Protein AF-A0A9D6QFX7-F1 (afdb_monomer_lite)

pLDDT: mean 88.3, std 14.93, range [29.75, 98.0]

Structure (mmCIF, N/CA/C/O backbone):
data_AF-A0A9D6QFX7-F1
#
_entry.id   AF-A0A9D6QFX7-F1
#
loop_
_atom_site.group_PDB
_atom_site.id
_atom_site.type_symbol
_atom_site.label_atom_id
_atom_site.label_alt_id
_atom_site.label_comp_id
_atom_site.label_asym_id
_atom_site.label_entity_id
_atom_site.label_seq_id
_atom_site.pdbx_PDB_ins_code
_atom_site.Cartn_x
_atom_site.Cartn_y
_atom_site.Cartn_z
_atom_site.occupancy
_atom_site.B_iso_or_equiv
_atom_site.auth_seq_id
_atom_site.auth_comp_id
_atom_site.auth_asym_id
_atom_site.auth_atom_id
_atom_site.pdbx_PDB_model_num
ATOM 1 N N . MET A 1 1 ? -17.853 -8.185 30.576 1.00 39.91 1 MET A N 1
ATOM 2 C CA . MET A 1 1 ? -18.053 -7.223 29.466 1.00 39.91 1 MET A CA 1
ATOM 3 C C . MET A 1 1 ? -16.730 -6.719 28.879 1.00 39.91 1 MET A C 1
ATOM 5 O O . MET A 1 1 ? -16.684 -6.500 27.681 1.00 39.91 1 MET A O 1
ATOM 9 N N . GLN A 1 2 ? -15.650 -6.631 29.673 1.00 35.50 2 GLN A N 1
ATOM 10 C CA . GLN A 1 2 ? -14.281 -6.335 29.203 1.00 35.50 2 GLN A CA 1
ATOM 11 C C . GLN A 1 2 ? -13.722 -7.384 28.214 1.00 35.50 2 GLN A C 1
ATOM 13 O O . GLN A 1 2 ? -13.015 -7.041 27.279 1.00 35.50 2 GLN A O 1
ATOM 18 N N . THR A 1 3 ? -14.108 -8.652 28.372 1.00 44.75 3 THR A N 1
ATOM 19 C CA . THR A 1 3 ? -13.591 -9.806 27.611 1.00 44.75 3 THR A CA 1
ATOM 20 C C . THR A 1 3 ? -14.226 -10.019 26.230 1.00 44.75 3 THR A C 1
ATOM 22 O O . THR A 1 3 ? -13.789 -10.888 25.489 1.00 44.75 3 THR A O 1
ATOM 25 N N . MET A 1 4 ? -15.249 -9.238 25.854 1.00 29.75 4 MET A N 1
ATOM 26 C CA . MET A 1 4 ? -15.839 -9.278 24.501 1.00 29.75 4 MET A CA 1
ATOM 27 C C . MET A 1 4 ? -15.277 -8.195 23.566 1.00 29.75 4 MET A C 1
ATOM 29 O O . MET A 1 4 ? -15.451 -8.291 22.355 1.00 29.75 4 MET A O 1
ATOM 33 N N . LEU A 1 5 ? -14.582 -7.186 24.107 1.00 37.44 5 LEU A N 1
ATOM 34 C CA . LEU A 1 5 ? -13.949 -6.115 23.325 1.00 37.44 5 LEU A CA 1
ATOM 35 C C . LEU A 1 5 ? -12.606 -6.545 22.711 1.00 37.44 5 LEU A C 1
ATOM 37 O O . LEU A 1 5 ? -12.197 -5.986 21.700 1.00 37.44 5 LEU A O 1
ATOM 41 N N . GLU A 1 6 ? -11.962 -7.580 23.257 1.00 36.44 6 GLU A N 1
ATOM 42 C CA . GLU A 1 6 ? -10.718 -8.149 22.712 1.00 36.44 6 GLU A CA 1
ATOM 43 C C . GLU A 1 6 ? -10.951 -8.957 21.421 1.00 36.44 6 GLU A C 1
ATOM 45 O O . GLU A 1 6 ? -10.051 -9.074 20.593 1.00 36.44 6 GLU A O 1
ATOM 50 N N . ALA A 1 7 ? -12.173 -9.457 21.196 1.00 35.56 7 ALA A N 1
ATOM 51 C CA . ALA A 1 7 ? -12.536 -10.214 19.994 1.00 35.56 7 ALA A CA 1
ATOM 52 C C . ALA A 1 7 ? -12.853 -9.323 18.776 1.00 35.56 7 ALA A C 1
ATOM 54 O O . ALA A 1 7 ? -12.902 -9.812 17.649 1.00 35.56 7 ALA A O 1
ATOM 55 N N . VAL A 1 8 ? -13.051 -8.015 18.982 1.00 39.00 8 VAL A N 1
ATOM 56 C CA . VAL A 1 8 ? -13.433 -7.059 17.931 1.00 39.00 8 VAL A CA 1
ATOM 57 C C . VAL A 1 8 ? -12.348 -6.004 17.769 1.00 39.00 8 VAL A C 1
ATOM 59 O O . VAL A 1 8 ? -12.619 -4.824 17.936 1.00 39.00 8 VAL A O 1
ATOM 62 N N . GLY A 1 9 ? -11.113 -6.432 17.485 1.00 40.66 9 GLY A N 1
ATOM 63 C CA . GLY A 1 9 ? -10.084 -5.645 16.784 1.00 40.66 9 GLY A CA 1
ATOM 64 C C . GLY A 1 9 ? -9.955 -4.158 17.140 1.00 40.66 9 GLY A C 1
ATOM 65 O O . GLY A 1 9 ? -9.641 -3.350 16.269 1.00 40.66 9 GLY A O 1
ATOM 66 N N . LEU A 1 10 ? -10.211 -3.770 18.389 1.00 44.06 10 LEU A N 1
ATOM 67 C CA . LEU A 1 10 ? -9.929 -2.435 18.881 1.00 44.06 10 LEU A CA 1
ATOM 68 C C . LEU A 1 10 ? -8.428 -2.426 19.099 1.00 44.06 10 LEU A C 1
ATOM 70 O O . LEU A 1 10 ? -7.941 -2.928 20.109 1.00 44.06 10 LEU A O 1
ATOM 74 N N . VAL A 1 11 ? -7.699 -1.918 18.105 1.00 54.34 11 VAL A N 1
ATOM 75 C CA . VAL A 1 11 ? -6.292 -1.558 18.255 1.00 54.34 11 VAL A CA 1
ATOM 76 C C . VAL A 1 11 ? -6.231 -0.631 19.462 1.00 54.34 11 VAL A C 1
ATOM 78 O O . VAL A 1 11 ? -6.579 0.546 19.381 1.00 54.34 11 VAL A O 1
ATOM 81 N N . MET A 1 12 ? -5.862 -1.178 20.620 1.00 54.47 12 MET A N 1
ATOM 82 C CA . MET A 1 12 ? -5.429 -0.352 21.728 1.00 54.47 12 MET A CA 1
ATOM 83 C C . MET A 1 12 ? -4.218 0.393 21.196 1.00 54.47 12 MET A C 1
ATOM 85 O O . MET A 1 12 ? -3.220 -0.235 20.848 1.00 54.47 12 MET A O 1
ATOM 89 N N . HIS A 1 13 ? -4.351 1.707 21.030 1.00 79.06 13 HIS A N 1
ATOM 90 C CA . HIS A 1 13 ? -3.282 2.533 20.497 1.00 79.06 13 HIS A CA 1
ATOM 91 C C . HIS A 1 13 ? -2.042 2.370 21.377 1.00 79.06 13 HIS A C 1
ATOM 93 O O . HIS A 1 13 ? -2.001 2.875 22.502 1.00 79.06 13 HIS A O 1
ATOM 99 N N . ASP A 1 14 ? -1.045 1.641 20.877 1.00 93.75 14 ASP A N 1
ATOM 100 C CA . ASP A 1 14 ? 0.213 1.452 21.579 1.00 93.75 14 ASP A CA 1
ATOM 101 C C . ASP A 1 14 ? 0.981 2.769 21.502 1.00 93.75 14 ASP A C 1
ATOM 103 O O . ASP A 1 14 ? 1.537 3.148 20.468 1.00 93.75 14 ASP A O 1
ATOM 107 N N . LYS A 1 15 ? 0.933 3.520 22.607 1.00 94.38 15 LYS A N 1
ATOM 108 C CA . LYS A 1 15 ? 1.521 4.856 22.678 1.00 94.38 15 LYS A CA 1
ATOM 109 C C . LYS A 1 15 ? 3.013 4.821 22.356 1.00 94.38 15 LYS A C 1
ATOM 111 O O . LYS A 1 15 ? 3.485 5.699 21.647 1.00 94.38 15 LYS A O 1
ATOM 116 N N . ARG A 1 16 ? 3.739 3.802 22.827 1.00 96.19 16 ARG A N 1
ATOM 117 C CA . ARG A 1 16 ? 5.176 3.686 22.571 1.00 96.19 16 ARG A CA 1
ATOM 118 C C . ARG A 1 16 ? 5.435 3.442 21.087 1.00 96.19 16 ARG A C 1
ATOM 120 O O . ARG A 1 16 ? 6.276 4.124 20.516 1.00 96.19 16 ARG A O 1
ATOM 127 N N . ALA A 1 17 ? 4.717 2.513 20.462 1.00 96.50 17 ALA A N 1
ATOM 128 C CA . ALA A 1 17 ? 4.876 2.226 19.038 1.00 96.50 17 ALA A CA 1
ATOM 129 C C . ALA A 1 17 ? 4.540 3.448 18.166 1.00 96.50 17 ALA A C 1
ATOM 131 O O . ALA A 1 17 ? 5.274 3.764 17.230 1.00 96.50 17 ALA A O 1
ATOM 132 N N . ARG A 1 18 ? 3.489 4.192 18.531 1.00 94.56 18 ARG A N 1
ATOM 133 C CA . ARG A 1 18 ? 3.147 5.464 17.886 1.00 94.56 18 ARG A CA 1
ATOM 134 C C . ARG A 1 18 ? 4.244 6.514 18.057 1.00 94.56 18 ARG A C 1
ATOM 136 O O . ARG A 1 18 ? 4.587 7.182 17.088 1.00 94.56 18 ARG A O 1
ATOM 143 N N . ASP A 1 19 ? 4.776 6.673 19.265 1.00 95.81 19 ASP A N 1
ATOM 144 C CA . ASP A 1 19 ? 5.825 7.655 19.554 1.00 95.81 19 ASP A CA 1
ATOM 145 C C . ASP A 1 19 ? 7.124 7.314 18.803 1.00 95.81 19 ASP A C 1
ATOM 147 O O . ASP A 1 19 ? 7.813 8.221 18.342 1.00 95.81 19 ASP A O 1
ATOM 151 N N . ILE A 1 20 ? 7.422 6.023 18.608 1.00 97.19 20 ILE A N 1
ATOM 152 C CA . ILE A 1 20 ? 8.524 5.553 17.755 1.00 97.19 20 ILE A CA 1
ATOM 153 C C . ILE A 1 20 ? 8.294 5.978 16.299 1.00 97.19 20 ILE A C 1
ATOM 155 O O . ILE A 1 20 ? 9.163 6.627 15.719 1.00 97.19 20 ILE A O 1
ATOM 159 N N . LEU A 1 21 ? 7.124 5.674 15.722 1.00 95.94 21 LEU A N 1
ATOM 160 C CA . LEU A 1 21 ? 6.790 6.047 14.342 1.00 95.94 21 LEU A CA 1
ATOM 161 C C . LEU A 1 21 ? 6.835 7.571 14.141 1.00 95.94 21 LEU A C 1
ATOM 163 O O . LEU A 1 21 ? 7.516 8.069 13.245 1.00 95.94 21 LEU A O 1
ATOM 167 N N . LEU A 1 22 ? 6.152 8.334 14.999 1.00 95.12 22 LEU A N 1
ATOM 168 C CA . LEU A 1 22 ? 6.161 9.795 14.928 1.00 95.12 22 LEU A CA 1
ATOM 169 C C . LEU A 1 22 ? 7.579 10.335 15.111 1.00 95.12 22 LEU A C 1
ATOM 171 O O . LEU A 1 22 ? 8.026 11.141 14.306 1.00 95.12 22 LEU A O 1
ATOM 175 N N . GLY A 1 23 ? 8.320 9.844 16.104 1.00 95.38 23 GLY A N 1
ATOM 176 C CA . GLY A 1 23 ? 9.703 10.235 16.350 1.00 95.38 23 GLY A CA 1
ATOM 177 C C . GLY A 1 23 ? 10.635 9.939 15.174 1.00 95.38 23 GLY A C 1
ATOM 178 O O . GLY A 1 23 ? 11.591 10.684 14.970 1.00 95.38 23 GLY A O 1
ATOM 179 N N . ALA A 1 24 ? 10.356 8.915 14.370 1.00 95.56 24 ALA A N 1
ATOM 180 C CA . ALA A 1 24 ? 11.160 8.539 13.213 1.00 95.56 24 ALA A CA 1
ATOM 181 C C . ALA A 1 24 ? 10.958 9.464 12.001 1.00 95.56 24 ALA A C 1
ATOM 183 O O . ALA A 1 24 ? 11.933 9.821 11.340 1.00 95.56 24 ALA A O 1
ATOM 184 N N . PHE A 1 25 ? 9.721 9.896 11.730 1.00 95.50 25 PHE A N 1
ATOM 185 C CA . PHE A 1 25 ? 9.372 10.587 10.476 1.00 95.50 25 PHE A CA 1
ATOM 186 C C . PHE A 1 25 ? 8.839 12.010 10.653 1.00 95.50 25 PHE A C 1
ATOM 188 O O . PHE A 1 25 ? 8.841 12.776 9.688 1.00 95.50 25 PHE A O 1
ATOM 195 N N . TRP A 1 26 ? 8.393 12.383 11.852 1.00 93.25 26 TRP A N 1
ATOM 196 C CA . TRP A 1 26 ? 7.667 13.623 12.104 1.00 93.25 26 TRP A CA 1
ATOM 197 C C . TRP A 1 26 ? 8.242 14.408 13.288 1.00 93.25 26 TRP A C 1
ATOM 199 O O . TRP A 1 26 ? 8.683 13.863 14.298 1.00 93.25 26 TRP A O 1
ATOM 209 N N . LYS A 1 27 ? 8.244 15.735 13.172 1.00 87.81 27 LYS A N 1
ATOM 210 C CA . LYS A 1 27 ? 8.491 16.638 14.304 1.00 87.81 27 LYS A CA 1
ATOM 211 C C . LYS A 1 27 ? 7.600 17.870 14.177 1.00 87.81 27 LYS A C 1
ATOM 213 O O . LYS A 1 27 ? 6.482 17.867 14.673 1.00 87.81 27 LYS A O 1
ATOM 218 N N . ASP A 1 28 ? 8.060 18.846 13.404 1.00 89.88 28 ASP A N 1
ATOM 219 C CA . ASP A 1 28 ? 7.316 20.048 13.008 1.00 89.88 28 ASP A CA 1
ATOM 220 C C . ASP A 1 28 ? 6.930 19.969 11.512 1.00 89.88 28 ASP A C 1
ATOM 222 O O . ASP A 1 28 ? 6.805 20.974 10.818 1.00 89.88 28 ASP A O 1
ATOM 226 N N . GLY A 1 29 ? 6.821 18.739 10.998 1.00 90.75 29 GLY A N 1
ATOM 227 C CA . GLY A 1 29 ? 6.733 18.387 9.582 1.00 90.75 29 GLY A CA 1
ATOM 228 C C . GLY A 1 29 ? 7.496 17.095 9.275 1.00 90.75 29 GLY A C 1
ATOM 229 O O . GLY A 1 29 ? 8.116 16.505 10.169 1.00 90.75 29 GLY A O 1
ATOM 230 N N . TRP A 1 30 ? 7.466 16.674 8.006 1.00 94.31 30 TRP A N 1
ATOM 231 C CA . TRP A 1 30 ? 8.224 15.521 7.516 1.00 94.31 30 TRP A CA 1
ATOM 232 C C . TRP A 1 30 ? 9.728 15.733 7.693 1.00 94.31 30 TRP A C 1
ATOM 234 O O . TRP A 1 30 ? 10.298 16.702 7.185 1.00 94.31 30 TRP A O 1
ATOM 244 N N . LYS A 1 31 ? 10.388 14.790 8.365 1.00 94.56 31 LYS A N 1
ATOM 245 C CA . LYS A 1 31 ? 11.849 14.734 8.409 1.00 94.56 31 LYS A CA 1
ATOM 246 C C . LYS A 1 31 ? 12.404 14.383 7.032 1.00 94.56 31 LYS A C 1
ATOM 248 O O . LYS A 1 31 ? 11.855 13.529 6.323 1.00 94.56 31 LYS A O 1
ATOM 253 N N . ARG A 1 32 ? 13.532 15.010 6.683 1.00 92.19 32 ARG A N 1
ATOM 254 C CA . ARG A 1 32 ? 14.329 14.627 5.510 1.00 92.19 32 ARG A CA 1
ATOM 255 C C . ARG A 1 32 ? 14.794 13.185 5.662 1.00 92.19 32 ARG A C 1
ATOM 257 O O . ARG A 1 32 ? 15.105 12.768 6.773 1.00 92.19 32 ARG A O 1
ATOM 264 N N . ASP A 1 33 ? 14.901 12.458 4.558 1.00 88.62 33 ASP A N 1
ATOM 265 C CA . ASP A 1 33 ? 15.284 11.041 4.572 1.00 88.62 33 ASP A CA 1
ATOM 266 C C . ASP A 1 33 ? 16.614 10.803 5.304 1.00 88.62 33 ASP A C 1
ATOM 268 O O . ASP A 1 33 ? 16.731 9.863 6.080 1.00 88.62 33 ASP A O 1
ATOM 272 N N . SER A 1 34 ? 17.577 11.722 5.164 1.00 90.62 34 SER A N 1
ATOM 273 C CA . SER A 1 34 ? 18.875 11.678 5.854 1.00 90.62 34 SER A CA 1
ATOM 274 C C . SER A 1 34 ? 18.802 11.815 7.381 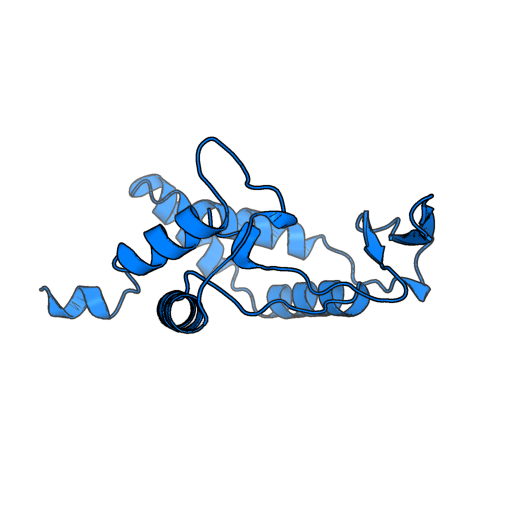1.00 90.62 34 SER A C 1
ATOM 276 O O . SER A 1 34 ? 19.785 11.553 8.066 1.00 90.62 34 SER A O 1
ATOM 278 N N . GLU A 1 35 ? 17.679 12.290 7.918 1.00 91.25 35 GLU A N 1
ATOM 279 C CA . GLU A 1 35 ? 17.447 12.490 9.356 1.00 91.25 35 GLU A CA 1
ATOM 280 C C . GLU A 1 35 ? 16.556 11.410 9.968 1.00 91.25 35 GLU A C 1
ATOM 282 O O . GLU A 1 35 ? 16.351 11.400 11.185 1.00 91.25 35 GLU A O 1
ATOM 287 N N . ARG A 1 36 ? 15.996 10.522 9.140 1.00 92.75 36 ARG A N 1
ATOM 288 C CA . ARG A 1 36 ? 15.164 9.419 9.610 1.00 92.75 36 ARG A CA 1
ATOM 289 C C . ARG A 1 36 ? 16.068 8.335 10.171 1.00 92.75 36 ARG A C 1
ATOM 291 O O . ARG A 1 36 ? 16.959 7.832 9.491 1.00 92.75 36 ARG A O 1
ATOM 298 N N . SER A 1 37 ? 15.839 7.976 11.426 1.00 91.69 37 SER A N 1
ATOM 299 C CA . SER A 1 37 ? 16.539 6.878 12.078 1.00 91.69 37 SER A CA 1
ATOM 300 C C . SER A 1 37 ? 15.658 6.256 13.152 1.00 91.69 37 SER A C 1
ATOM 302 O O . SER A 1 37 ? 14.921 6.949 13.854 1.00 91.69 37 SER A O 1
ATOM 304 N N . VAL A 1 38 ? 15.730 4.930 13.255 1.00 95.00 38 VAL A N 1
ATOM 305 C CA . VAL A 1 38 ? 15.049 4.127 14.275 1.00 95.00 38 VAL A CA 1
ATOM 306 C C . VAL A 1 38 ? 16.022 3.049 14.727 1.00 95.00 38 VAL A C 1
ATOM 308 O O . VAL A 1 38 ? 16.733 2.472 13.903 1.00 95.00 38 VAL A O 1
ATOM 311 N N . SER A 1 39 ? 16.093 2.800 16.034 1.00 96.94 39 SER A N 1
ATOM 312 C CA . SER A 1 39 ? 16.899 1.699 16.563 1.00 96.94 39 SER A CA 1
ATOM 313 C C . SER A 1 39 ? 16.301 0.351 16.134 1.00 96.94 39 SER A C 1
ATOM 315 O O . SER A 1 39 ? 15.096 0.247 15.908 1.00 96.94 39 SER A O 1
ATOM 317 N N . ALA A 1 40 ? 17.119 -0.699 16.028 1.00 97.06 40 ALA A N 1
ATOM 318 C CA . ALA A 1 40 ? 16.621 -2.026 15.650 1.00 97.06 40 ALA A CA 1
ATOM 319 C C . ALA A 1 40 ? 15.557 -2.551 16.635 1.00 97.06 40 ALA A C 1
ATOM 321 O O . ALA A 1 40 ? 14.559 -3.131 16.209 1.00 97.06 40 ALA A O 1
ATOM 322 N N . ASP A 1 41 ? 15.737 -2.286 17.931 1.00 97.94 41 ASP A N 1
ATOM 323 C CA . ASP A 1 41 ? 14.810 -2.707 18.984 1.00 97.94 41 ASP A CA 1
ATOM 324 C C . ASP A 1 41 ? 13.481 -1.949 18.915 1.00 97.94 41 ASP A C 1
ATOM 326 O O . ASP A 1 41 ? 12.413 -2.553 19.036 1.00 97.94 41 ASP A O 1
ATOM 330 N N . ASP A 1 42 ? 13.522 -0.634 18.681 1.00 98.00 42 ASP A N 1
ATOM 331 C CA . ASP A 1 42 ? 12.303 0.162 18.537 1.00 98.00 42 ASP A CA 1
ATOM 332 C C . ASP A 1 42 ? 11.569 -0.165 17.236 1.00 98.00 42 ASP A C 1
ATOM 334 O O . ASP A 1 42 ? 10.342 -0.256 17.241 1.00 98.00 42 ASP A O 1
ATOM 338 N N . PHE A 1 43 ? 12.296 -0.421 16.145 1.00 97.31 43 PHE A N 1
ATOM 339 C CA . PHE A 1 43 ? 11.698 -0.883 14.895 1.00 97.31 43 PHE A CA 1
ATOM 340 C C . PHE A 1 43 ? 11.002 -2.236 15.085 1.00 97.31 43 PHE A C 1
ATOM 342 O O . PHE A 1 43 ? 9.836 -2.385 14.721 1.00 97.31 43 PHE A O 1
ATOM 349 N N . ALA A 1 44 ? 11.674 -3.207 15.714 1.00 97.88 44 ALA A N 1
ATOM 350 C CA . ALA A 1 44 ? 11.096 -4.518 16.001 1.00 97.88 44 ALA A CA 1
ATOM 351 C C . ALA A 1 44 ? 9.852 -4.413 16.897 1.00 97.88 44 ALA A C 1
ATOM 353 O O . ALA A 1 44 ? 8.842 -5.067 16.630 1.00 97.88 44 ALA A O 1
ATOM 354 N N . TYR A 1 45 ? 9.894 -3.553 17.919 1.00 97.62 45 TYR A N 1
ATOM 355 C CA . TYR A 1 45 ? 8.753 -3.301 18.795 1.00 97.62 45 TYR A CA 1
ATOM 356 C C . TYR A 1 45 ? 7.577 -2.660 18.046 1.00 97.62 45 TYR A C 1
ATOM 358 O O . TYR A 1 45 ? 6.451 -3.150 18.125 1.00 97.62 45 TYR A O 1
ATOM 366 N N . ALA A 1 46 ? 7.814 -1.580 17.298 1.00 96.50 46 ALA A N 1
ATOM 367 C CA . ALA A 1 46 ? 6.758 -0.885 16.567 1.00 96.50 46 ALA A CA 1
ATOM 368 C C . ALA A 1 46 ? 6.144 -1.770 15.472 1.00 96.50 46 ALA A C 1
ATOM 370 O O . ALA A 1 46 ? 4.931 -1.739 15.254 1.00 96.50 46 ALA A O 1
ATOM 371 N N . LYS A 1 47 ? 6.957 -2.623 14.844 1.00 96.12 47 LYS A N 1
ATOM 372 C CA . LYS A 1 47 ? 6.505 -3.633 13.887 1.00 96.12 47 LYS A CA 1
ATOM 373 C C . LYS A 1 47 ? 5.628 -4.711 14.522 1.00 96.12 47 LYS A C 1
ATOM 375 O O . LYS A 1 47 ? 4.569 -5.015 13.978 1.00 96.12 47 LYS A O 1
ATOM 380 N N . ASP A 1 48 ? 5.995 -5.240 15.692 1.00 96.44 48 ASP A N 1
ATOM 381 C CA . ASP A 1 48 ? 5.147 -6.176 16.457 1.00 96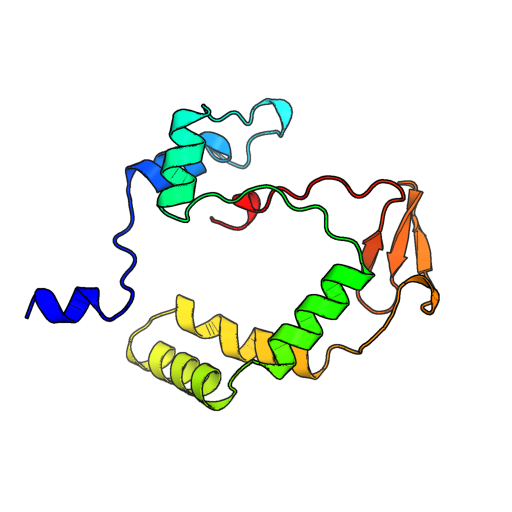.44 48 ASP A CA 1
ATOM 382 C C . ASP A 1 48 ? 3.769 -5.565 16.772 1.00 96.44 48 ASP A C 1
ATOM 384 O O . ASP A 1 48 ? 2.735 -6.228 16.678 1.00 96.44 48 ASP A O 1
ATOM 388 N N . LYS A 1 49 ? 3.740 -4.259 17.059 1.00 95.31 49 LYS A N 1
ATOM 389 C CA . LYS A 1 49 ? 2.508 -3.495 17.302 1.00 95.31 49 LYS A CA 1
ATOM 390 C C . LYS A 1 49 ? 1.794 -3.014 16.038 1.00 95.31 49 LYS A C 1
ATOM 392 O O . LYS A 1 49 ? 0.763 -2.361 16.166 1.00 95.31 49 LYS A O 1
ATOM 397 N N . ARG A 1 50 ? 2.282 -3.375 14.844 1.00 93.56 50 ARG A N 1
ATOM 398 C CA . ARG A 1 50 ? 1.725 -3.000 13.529 1.00 93.56 50 ARG A CA 1
ATOM 399 C C . ARG A 1 50 ? 1.692 -1.491 13.259 1.00 93.56 50 ARG A C 1
ATOM 401 O O . ARG A 1 50 ? 0.822 -1.021 12.540 1.00 93.56 50 ARG A O 1
ATOM 408 N N . TYR A 1 51 ? 2.631 -0.750 13.841 1.00 94.44 51 TYR A N 1
ATOM 409 C CA . TYR A 1 51 ? 2.866 0.669 13.546 1.00 94.44 51 TYR A CA 1
ATOM 410 C C . TYR A 1 51 ? 3.985 0.877 12.529 1.00 94.44 51 TYR A C 1
ATOM 412 O O . TYR A 1 51 ? 4.102 1.961 11.970 1.00 94.44 51 TYR A O 1
ATOM 420 N N . MET A 1 52 ? 4.835 -0.133 12.331 1.00 95.75 52 MET A N 1
ATOM 421 C CA . MET A 1 52 ? 5.880 -0.104 11.319 1.00 95.75 52 MET A CA 1
ATOM 422 C C . MET A 1 52 ? 5.919 -1.402 10.511 1.00 95.75 52 MET A C 1
ATOM 424 O O . MET A 1 52 ? 5.481 -2.458 10.967 1.00 95.75 52 MET A O 1
ATOM 428 N N . PHE A 1 53 ? 6.464 -1.322 9.307 1.00 95.81 53 PHE A N 1
ATOM 429 C CA . PHE A 1 53 ? 6.489 -2.365 8.300 1.00 95.81 53 PHE A CA 1
ATOM 430 C C . PHE A 1 53 ? 7.868 -2.430 7.657 1.00 95.81 53 PHE A C 1
ATOM 432 O O . PHE A 1 53 ? 8.579 -1.423 7.554 1.00 95.81 53 PHE A O 1
ATOM 439 N N . ASP A 1 54 ? 8.238 -3.632 7.217 1.00 94.69 54 ASP A N 1
ATOM 440 C CA . ASP A 1 54 ? 9.424 -3.779 6.388 1.00 94.69 54 ASP A CA 1
ATOM 441 C C . ASP A 1 54 ? 9.202 -3.051 5.060 1.00 94.69 54 ASP A C 1
ATOM 443 O O . ASP A 1 54 ? 8.097 -3.102 4.503 1.00 94.69 54 ASP A O 1
ATOM 447 N N . PRO A 1 55 ? 10.243 -2.406 4.525 1.00 92.00 55 PRO A N 1
ATOM 448 C CA . PRO A 1 55 ? 10.178 -1.879 3.181 1.00 92.00 55 PRO A CA 1
ATOM 449 C C . PRO A 1 55 ? 9.948 -2.999 2.160 1.00 92.00 55 PRO A C 1
ATOM 451 O O . PRO A 1 55 ? 10.386 -4.141 2.327 1.00 92.00 55 PRO A O 1
ATOM 454 N N . VAL A 1 56 ? 9.258 -2.659 1.074 1.00 90.56 56 VAL A N 1
ATOM 455 C CA . VAL A 1 56 ? 8.916 -3.610 0.013 1.00 90.56 56 VAL A CA 1
ATOM 456 C C . VAL A 1 56 ? 9.512 -3.175 -1.315 1.00 90.56 56 VAL A C 1
ATOM 458 O O . VAL A 1 56 ? 9.439 -2.010 -1.695 1.00 90.56 56 VAL A O 1
ATOM 461 N N . ALA A 1 57 ? 10.076 -4.125 -2.055 1.00 88.50 57 ALA A N 1
ATOM 462 C CA . ALA A 1 57 ? 10.328 -3.941 -3.478 1.00 88.50 57 ALA A CA 1
ATOM 463 C C . ALA A 1 57 ? 9.050 -4.319 -4.234 1.00 88.50 57 ALA A C 1
ATOM 465 O O . ALA A 1 57 ? 8.541 -5.432 -4.077 1.00 88.50 57 ALA A O 1
ATOM 466 N N . LEU A 1 58 ? 8.510 -3.385 -5.013 1.00 87.06 58 LEU A N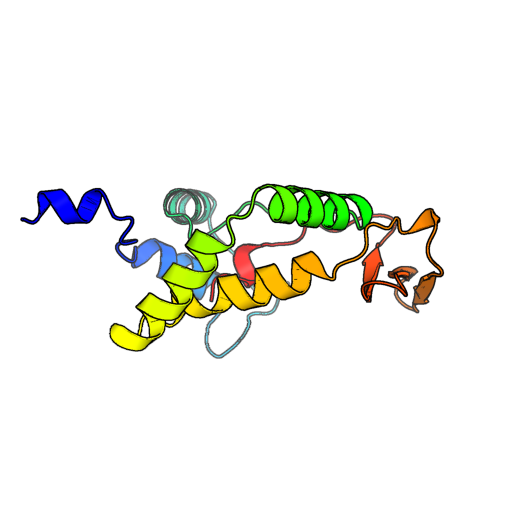 1
ATOM 467 C CA . LEU A 1 58 ? 7.266 -3.580 -5.748 1.00 87.06 58 LEU A CA 1
ATOM 468 C C . LEU A 1 58 ? 7.446 -3.091 -7.186 1.00 87.06 58 LEU A C 1
ATOM 470 O O . LEU A 1 58 ? 7.650 -1.898 -7.408 1.00 87.06 58 LEU A O 1
ATOM 474 N N . SER A 1 59 ? 7.381 -4.010 -8.151 1.00 91.19 59 SER A N 1
ATOM 475 C CA . SER A 1 59 ? 7.336 -3.641 -9.570 1.00 91.19 59 SER A CA 1
ATOM 476 C C . SER A 1 59 ? 5.949 -3.126 -9.963 1.00 91.19 59 SER A C 1
ATOM 478 O O . SER A 1 59 ? 4.972 -3.310 -9.228 1.00 91.19 59 SER A O 1
ATOM 480 N N . HIS A 1 60 ? 5.843 -2.515 -11.147 1.00 93.31 60 HIS A N 1
ATOM 481 C CA . HIS A 1 60 ? 4.547 -2.111 -11.692 1.00 93.31 60 HIS A CA 1
ATOM 482 C C . HIS A 1 60 ? 3.593 -3.309 -11.792 1.00 93.31 60 HIS A C 1
ATOM 484 O O . HIS A 1 60 ? 2.466 -3.271 -11.296 1.00 93.31 60 HIS A O 1
ATOM 490 N N . ASP A 1 61 ? 4.047 -4.378 -12.449 1.00 94.00 61 ASP A N 1
ATOM 491 C CA . ASP A 1 61 ? 3.208 -5.538 -12.739 1.00 94.00 61 ASP A CA 1
ATOM 492 C C . ASP A 1 61 ? 2.815 -6.277 -11.448 1.00 94.00 61 ASP A C 1
ATOM 494 O O . ASP A 1 61 ? 1.682 -6.753 -11.352 1.00 94.00 61 ASP A O 1
ATOM 498 N N . ASP A 1 62 ? 3.684 -6.290 -10.428 1.00 93.38 62 ASP A N 1
ATOM 499 C CA . ASP A 1 62 ? 3.350 -6.821 -9.100 1.00 93.38 62 ASP A CA 1
ATOM 500 C C . ASP A 1 62 ? 2.268 -5.986 -8.408 1.00 93.38 62 ASP A C 1
ATOM 502 O O . ASP A 1 62 ? 1.341 -6.545 -7.822 1.00 93.38 62 ASP A O 1
ATOM 506 N N . ALA A 1 63 ? 2.362 -4.653 -8.468 1.00 92.94 63 ALA A N 1
ATOM 507 C CA . ALA A 1 63 ? 1.365 -3.764 -7.876 1.00 92.94 63 ALA A CA 1
ATOM 508 C C . ALA A 1 63 ? -0.013 -3.968 -8.520 1.00 92.94 63 ALA A C 1
ATOM 510 O O . ALA A 1 63 ? -1.017 -4.112 -7.818 1.00 92.94 63 ALA A O 1
ATOM 511 N N . VAL A 1 64 ? -0.055 -4.031 -9.856 1.00 96.12 64 VAL A N 1
ATOM 512 C CA . VAL A 1 64 ? -1.292 -4.275 -10.608 1.00 96.12 64 VAL A CA 1
ATOM 513 C C . VAL A 1 64 ? -1.859 -5.653 -10.277 1.00 96.12 64 VAL A C 1
ATOM 515 O O . VAL A 1 64 ? -3.053 -5.759 -10.008 1.00 96.12 64 VAL A O 1
ATOM 518 N N . ALA A 1 65 ? -1.031 -6.701 -10.257 1.00 96.19 65 ALA A N 1
ATOM 519 C CA . ALA A 1 65 ? -1.484 -8.048 -9.922 1.00 96.19 65 ALA A CA 1
ATOM 520 C C . ALA A 1 65 ? -2.090 -8.108 -8.513 1.00 96.19 65 ALA A C 1
ATOM 522 O O . ALA A 1 65 ? -3.227 -8.548 -8.367 1.00 96.19 65 ALA A O 1
ATOM 523 N N . ARG A 1 66 ? -1.393 -7.571 -7.502 1.00 95.44 66 ARG A N 1
ATOM 524 C CA . ARG A 1 66 ? -1.888 -7.542 -6.116 1.00 95.44 66 ARG A CA 1
ATOM 525 C C . ARG A 1 66 ? -3.211 -6.794 -5.988 1.00 95.44 66 ARG A C 1
ATOM 527 O O . ARG A 1 66 ? -4.110 -7.278 -5.313 1.00 95.44 66 ARG A O 1
ATOM 534 N N . LEU A 1 67 ? -3.365 -5.644 -6.649 1.00 95.94 67 LEU A N 1
ATOM 535 C CA . LEU A 1 67 ? -4.629 -4.900 -6.630 1.00 95.94 67 LEU A CA 1
ATOM 536 C C . LEU A 1 67 ? -5.787 -5.718 -7.221 1.00 95.94 67 LEU A C 1
ATOM 538 O O . LEU A 1 67 ? -6.887 -5.713 -6.670 1.00 95.94 67 LEU A O 1
ATOM 542 N N . ILE A 1 68 ? -5.551 -6.410 -8.338 1.00 96.81 68 ILE A N 1
ATOM 543 C CA . ILE A 1 68 ? -6.572 -7.250 -8.976 1.00 96.81 68 ILE A CA 1
ATOM 544 C C . ILE A 1 68 ? -6.926 -8.450 -8.092 1.00 96.81 68 ILE A C 1
ATOM 546 O O . ILE A 1 68 ? -8.110 -8.739 -7.927 1.00 96.81 68 ILE A O 1
ATOM 550 N N . ASP A 1 69 ? -5.937 -9.092 -7.476 1.00 96.88 69 ASP A N 1
ATOM 551 C CA . ASP A 1 69 ? -6.163 -10.223 -6.575 1.00 96.88 69 ASP A CA 1
ATOM 552 C C . ASP A 1 69 ? -6.950 -9.790 -5.320 1.00 96.88 69 ASP A C 1
ATOM 554 O O . ASP A 1 69 ? -7.904 -10.456 -4.917 1.00 96.88 69 ASP A O 1
ATOM 558 N N . GLU A 1 70 ? -6.621 -8.637 -4.726 1.00 96.00 70 GLU A N 1
ATOM 559 C CA . GLU A 1 70 ? -7.369 -8.085 -3.586 1.00 96.00 70 GLU A CA 1
ATOM 560 C C . GLU A 1 70 ? -8.798 -7.680 -3.975 1.00 96.00 70 GLU A C 1
ATOM 562 O O . GLU A 1 70 ? -9.743 -7.946 -3.232 1.00 96.00 70 GLU A O 1
ATOM 567 N N . ARG A 1 71 ? -8.995 -7.111 -5.171 1.00 95.25 71 ARG A N 1
ATOM 568 C CA . ARG A 1 71 ? -10.332 -6.823 -5.717 1.00 95.25 71 ARG A CA 1
ATOM 569 C C . ARG A 1 71 ? -11.188 -8.084 -5.809 1.00 95.25 71 ARG A C 1
ATOM 571 O O . ARG A 1 71 ? -12.371 -8.034 -5.486 1.00 95.25 71 ARG A O 1
ATOM 578 N N . GLU A 1 72 ? -10.613 -9.188 -6.282 1.00 95.38 72 GLU A N 1
ATOM 579 C CA . GLU A 1 72 ? -11.314 -10.467 -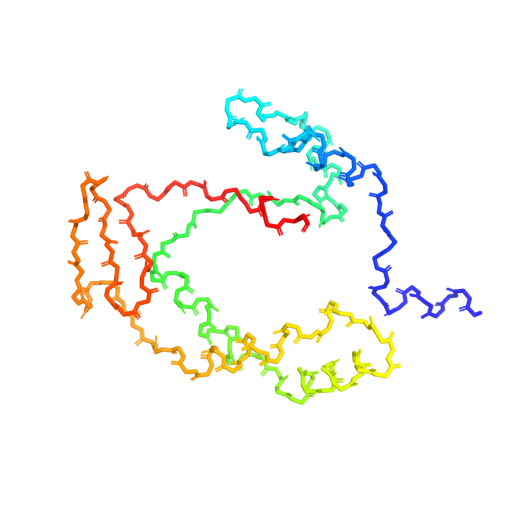6.454 1.00 95.38 72 GLU A CA 1
ATOM 580 C C . GLU A 1 72 ? -11.675 -11.128 -5.116 1.00 95.38 72 GLU A C 1
ATOM 582 O O . GLU A 1 72 ? -12.647 -11.878 -5.041 1.00 95.38 72 GLU A O 1
ATOM 587 N N . ARG A 1 73 ? -10.934 -10.814 -4.049 1.00 96.56 73 ARG A N 1
ATOM 588 C CA . ARG A 1 73 ? -11.1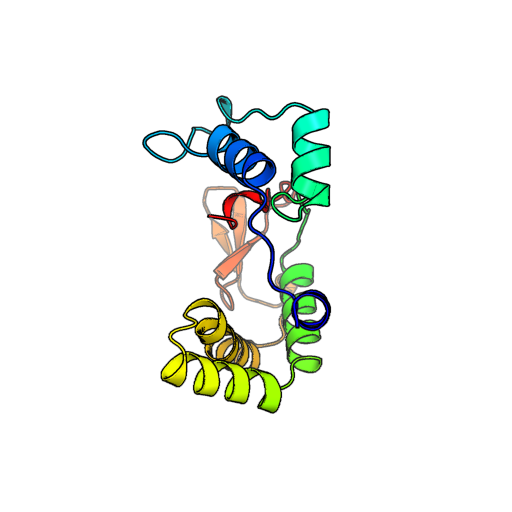82 -11.311 -2.687 1.00 96.56 73 ARG A CA 1
ATOM 589 C C . ARG A 1 73 ? -12.075 -10.399 -1.849 1.00 96.56 73 ARG A C 1
ATOM 591 O O . ARG A 1 73 ? -12.572 -10.834 -0.810 1.00 96.56 73 ARG A O 1
ATOM 598 N N . ALA A 1 74 ? -12.244 -9.144 -2.253 1.00 95.06 74 ALA A N 1
ATOM 599 C CA . ALA A 1 74 ? -12.983 -8.155 -1.488 1.00 95.06 74 ALA A CA 1
ATOM 600 C C . ALA A 1 74 ? -14.496 -8.430 -1.481 1.00 95.06 74 ALA A C 1
ATOM 602 O O . ALA A 1 74 ? -15.108 -8.752 -2.499 1.00 95.06 74 ALA A O 1
ATOM 603 N N . ASP A 1 75 ? -15.110 -8.238 -0.314 1.00 95.50 75 ASP A N 1
ATOM 604 C CA . ASP A 1 75 ? -16.545 -8.410 -0.103 1.00 95.50 75 ASP A CA 1
ATOM 605 C C . ASP A 1 75 ? -17.259 -7.050 -0.152 1.00 95.50 75 ASP A C 1
ATOM 607 O O . ASP A 1 75 ? -17.132 -6.212 0.750 1.00 95.50 75 ASP A O 1
ATOM 611 N N . LEU A 1 76 ? -18.043 -6.840 -1.213 1.00 95.50 76 LEU A N 1
ATOM 612 C CA . LEU A 1 76 ? -18.847 -5.632 -1.392 1.00 95.50 76 LEU A CA 1
ATOM 613 C C . LEU A 1 76 ? -19.844 -5.429 -0.242 1.00 95.50 76 LEU A C 1
ATOM 615 O O . LEU A 1 76 ? -20.056 -4.290 0.184 1.00 95.50 76 LEU A O 1
ATOM 619 N N . ALA A 1 77 ? -20.462 -6.496 0.267 1.00 97.12 77 ALA A N 1
ATOM 620 C CA . ALA A 1 77 ? -21.423 -6.396 1.359 1.00 97.12 77 ALA A CA 1
ATOM 621 C C . ALA A 1 77 ? -20.727 -5.923 2.640 1.00 97.12 77 ALA A C 1
ATOM 623 O O . ALA A 1 77 ? -21.216 -5.005 3.302 1.00 97.12 77 ALA A O 1
ATOM 624 N N . ALA A 1 78 ? -19.550 -6.474 2.950 1.00 96.19 78 ALA A N 1
ATOM 625 C CA . ALA A 1 78 ? -18.738 -6.027 4.079 1.00 96.19 78 ALA A CA 1
ATOM 626 C C . ALA A 1 78 ? -18.324 -4.551 3.946 1.00 96.19 78 ALA A C 1
ATOM 628 O O . ALA A 1 78 ? -18.527 -3.774 4.882 1.00 96.19 78 ALA A O 1
ATOM 629 N N . ALA A 1 79 ? -17.820 -4.133 2.778 1.00 95.62 79 ALA A N 1
ATOM 630 C CA . ALA A 1 79 ? -17.425 -2.743 2.529 1.00 95.62 79 ALA A CA 1
ATOM 631 C C . ALA A 1 79 ? -18.612 -1.766 2.642 1.00 95.62 79 ALA A C 1
ATOM 633 O O . ALA A 1 79 ? -18.489 -0.686 3.225 1.00 95.62 79 ALA A O 1
ATOM 634 N N . SER A 1 80 ? -19.781 -2.164 2.135 1.00 96.69 80 SER A N 1
ATOM 635 C CA . SER A 1 80 ? -21.012 -1.366 2.190 1.00 96.69 80 SER A CA 1
ATOM 636 C C . SER A 1 80 ? -21.530 -1.231 3.621 1.00 96.69 80 SER A C 1
ATOM 638 O O . SER A 1 80 ? -21.863 -0.133 4.066 1.00 96.69 80 SER A O 1
ATOM 640 N N . ASN A 1 81 ? -21.538 -2.328 4.379 1.00 96.44 81 ASN A N 1
ATOM 641 C CA . ASN A 1 81 ? -21.952 -2.328 5.779 1.00 96.44 81 ASN A CA 1
ATOM 642 C C . ASN A 1 81 ? -21.004 -1.503 6.658 1.00 96.44 81 ASN A C 1
ATOM 644 O O . ASN A 1 81 ? -21.474 -0.753 7.514 1.00 96.44 81 ASN A O 1
ATOM 648 N N . ALA A 1 82 ? -19.689 -1.581 6.425 1.00 95.38 82 ALA A N 1
ATOM 649 C CA . ALA A 1 82 ? -18.703 -0.749 7.115 1.00 95.38 82 ALA A CA 1
ATOM 650 C C . ALA A 1 82 ? -18.954 0.746 6.859 1.00 95.38 82 ALA A C 1
ATOM 652 O O . ALA A 1 82 ? -18.994 1.541 7.803 1.00 95.38 82 ALA A O 1
ATOM 653 N N . PHE A 1 83 ? -19.225 1.116 5.603 1.00 96.31 83 PHE A N 1
ATOM 654 C CA . PHE A 1 83 ? -19.577 2.485 5.245 1.00 96.31 83 PHE A CA 1
ATOM 655 C C . PHE A 1 83 ? -20.862 2.947 5.946 1.00 96.31 83 PHE A C 1
ATOM 657 O O . PHE A 1 83 ? -20.859 4.006 6.571 1.00 96.31 83 PHE A O 1
ATOM 664 N N . LEU A 1 84 ? -21.941 2.158 5.918 1.00 95.81 84 LEU A N 1
ATOM 665 C CA . LEU A 1 84 ? -23.197 2.510 6.595 1.00 95.81 84 LEU A CA 1
ATOM 666 C C . LEU A 1 84 ? -23.011 2.654 8.111 1.00 95.81 84 LEU A C 1
ATOM 668 O O . LEU A 1 84 ? -23.450 3.648 8.692 1.00 95.81 84 LEU A O 1
ATOM 672 N N . ALA A 1 85 ? -22.294 1.720 8.743 1.00 95.06 85 ALA A N 1
ATOM 673 C CA . ALA A 1 85 ? -21.976 1.789 10.165 1.00 95.06 85 ALA A CA 1
ATOM 674 C C . ALA A 1 85 ? -21.226 3.088 10.511 1.00 95.06 85 ALA A C 1
ATOM 676 O O . ALA A 1 85 ? -21.577 3.752 11.489 1.00 95.06 85 ALA A O 1
ATOM 677 N N . SER A 1 86 ? -20.265 3.497 9.672 1.00 95.44 86 SER A N 1
ATOM 678 C CA . SER A 1 86 ? -19.479 4.729 9.848 1.00 95.44 86 SER A CA 1
ATOM 679 C C . SER A 1 86 ? -20.320 6.010 9.961 1.00 95.44 86 SER A C 1
ATOM 681 O O . SER A 1 86 ? -19.880 7.002 10.557 1.00 95.44 86 SER A O 1
ATOM 683 N N . LEU A 1 87 ? -21.515 6.026 9.356 1.00 94.62 87 LEU A N 1
ATOM 684 C CA . LEU A 1 87 ? -22.409 7.184 9.357 1.00 94.62 87 LEU A CA 1
ATOM 685 C C . LEU A 1 87 ? -23.122 7.318 10.703 1.00 94.62 87 LEU A C 1
ATOM 687 O O . LEU A 1 87 ? -23.258 8.427 11.216 1.00 94.62 87 LEU A O 1
ATOM 691 N N . SER A 1 88 ? -23.514 6.193 11.302 1.00 92.88 88 SER A N 1
ATOM 692 C CA . SER A 1 88 ? -24.231 6.162 12.579 1.00 92.88 88 SER A CA 1
ATOM 693 C C . SER A 1 88 ? -23.314 6.309 13.794 1.00 92.88 88 SER A C 1
ATOM 695 O O . SER A 1 88 ? -23.730 6.870 14.803 1.00 92.88 88 SER A O 1
ATOM 697 N N . ASN A 1 89 ? -22.070 5.824 13.717 1.00 91.00 89 ASN A N 1
ATOM 698 C CA . ASN A 1 89 ? -21.142 5.779 14.858 1.00 91.00 89 ASN A CA 1
ATOM 699 C C . ASN A 1 89 ? -19.922 6.713 14.721 1.00 91.00 89 ASN A C 1
ATOM 701 O O . ASN A 1 89 ? -19.046 6.701 15.583 1.00 91.00 89 ASN A O 1
ATOM 705 N N . ARG A 1 90 ? -19.864 7.524 13.653 1.00 90.69 90 ARG A N 1
ATOM 706 C CA . ARG A 1 90 ? -18.761 8.458 13.342 1.00 90.69 90 ARG A CA 1
ATOM 707 C C . ARG A 1 90 ? -17.377 7.796 13.202 1.00 90.69 90 ARG A C 1
ATOM 709 O O . ARG A 1 90 ? -16.364 8.480 13.332 1.00 90.69 90 ARG A O 1
ATOM 716 N N . ARG A 1 91 ? -17.307 6.498 12.887 1.00 90.06 91 ARG A N 1
ATOM 717 C CA . ARG A 1 91 ? -16.052 5.777 12.599 1.00 90.06 91 ARG A CA 1
ATOM 718 C C . ARG A 1 91 ? -15.518 6.108 11.207 1.00 90.06 91 ARG A C 1
ATOM 720 O O . ARG A 1 91 ? -15.755 5.374 10.252 1.00 90.06 91 ARG A O 1
ATOM 727 N N . LEU A 1 92 ? -14.839 7.249 11.078 1.00 90.56 92 LEU A N 1
ATOM 728 C CA . LEU A 1 92 ? -14.297 7.742 9.801 1.00 90.56 92 LEU A CA 1
ATOM 729 C C . LEU A 1 92 ? -13.359 6.740 9.112 1.00 90.56 92 LEU A C 1
ATOM 731 O O . LEU A 1 92 ? -13.339 6.677 7.886 1.00 90.56 92 LEU A O 1
ATOM 735 N N . ASP A 1 93 ? -12.650 5.930 9.894 1.00 86.88 93 ASP A N 1
ATOM 736 C CA . ASP A 1 93 ? -11.757 4.865 9.437 1.00 86.88 93 ASP A CA 1
ATOM 737 C C . ASP A 1 93 ? -12.466 3.790 8.593 1.00 86.88 93 ASP A C 1
ATOM 739 O O . ASP A 1 93 ? -11.847 3.168 7.737 1.00 86.88 93 ASP A O 1
ATOM 743 N N . LEU A 1 94 ? -13.782 3.620 8.756 1.00 92.62 94 LEU A N 1
ATOM 744 C CA . LEU A 1 94 ? -14.575 2.650 7.994 1.00 92.62 94 LEU A CA 1
ATOM 745 C C . LEU A 1 94 ? -15.093 3.191 6.648 1.00 92.62 94 LEU A C 1
ATOM 747 O O . LEU A 1 94 ? -15.766 2.468 5.915 1.00 92.62 94 LEU A O 1
ATOM 751 N N . ARG A 1 95 ? -14.828 4.461 6.308 1.00 92.94 95 ARG A N 1
ATOM 752 C CA . ARG A 1 95 ? -15.414 5.107 5.115 1.00 92.94 95 ARG A CA 1
ATOM 753 C C . ARG A 1 95 ? -14.668 4.827 3.822 1.00 92.94 95 ARG A C 1
ATOM 755 O O . ARG A 1 95 ? -15.285 4.821 2.760 1.00 92.94 95 ARG A O 1
ATOM 762 N N . SER A 1 96 ? -13.354 4.647 3.898 1.00 92.69 96 SER A N 1
ATOM 763 C CA . SER A 1 96 ? -12.492 4.575 2.715 1.00 92.69 96 SER A CA 1
ATOM 764 C C . SER A 1 96 ? -12.690 3.285 1.920 1.00 92.69 96 SER A C 1
ATOM 766 O O . SER A 1 96 ? -12.633 3.317 0.693 1.00 92.69 96 SER A O 1
ATOM 768 N N . ALA A 1 97 ? -12.991 2.172 2.599 1.00 93.25 97 ALA A N 1
ATOM 769 C CA . ALA A 1 97 ? -13.044 0.840 1.998 1.00 93.25 97 ALA A CA 1
ATOM 770 C C . ALA A 1 97 ? -13.969 0.757 0.770 1.00 93.25 97 ALA A C 1
ATOM 772 O O . ALA A 1 97 ? -13.565 0.229 -0.265 1.00 93.25 97 ALA A O 1
ATOM 773 N N . LEU A 1 98 ? -15.183 1.319 0.849 1.00 95.25 98 LEU A N 1
ATOM 774 C CA . LEU A 1 98 ? -16.141 1.278 -0.262 1.00 95.25 98 LEU A CA 1
ATOM 775 C C . LEU A 1 98 ? -15.648 2.067 -1.486 1.00 95.25 98 LEU A C 1
ATOM 777 O O . LEU A 1 98 ? -15.792 1.604 -2.617 1.00 95.25 98 LEU A O 1
ATOM 781 N N . GLY A 1 99 ? -15.032 3.232 -1.267 1.00 94.88 99 GLY A N 1
ATOM 782 C CA . GLY A 1 99 ? -14.450 4.040 -2.342 1.00 94.88 99 GLY A CA 1
ATOM 783 C C . GLY A 1 99 ? -13.271 3.337 -3.016 1.00 94.88 99 GLY A C 1
ATOM 784 O O . GLY A 1 99 ? -13.216 3.265 -4.244 1.00 94.88 99 GLY A O 1
ATOM 785 N N . SER A 1 100 ? -12.372 2.748 -2.223 1.00 94.50 100 SER A N 1
ATOM 786 C CA . SER A 1 100 ? -11.241 1.963 -2.731 1.00 94.50 100 SER A CA 1
ATOM 787 C C . SER A 1 100 ? -11.702 0.746 -3.536 1.00 94.50 100 SER A C 1
ATOM 789 O O . SER A 1 100 ? -11.152 0.470 -4.601 1.00 94.50 100 SER A O 1
ATOM 791 N N . TYR A 1 101 ? -12.748 0.050 -3.079 1.00 95.75 101 TYR A N 1
ATOM 792 C CA . TYR A 1 101 ? -13.336 -1.066 -3.820 1.00 95.75 101 TYR A CA 1
ATOM 793 C C . TYR A 1 101 ? -13.924 -0.613 -5.165 1.00 95.75 101 TYR A C 1
ATOM 795 O O . TYR A 1 101 ? -13.647 -1.222 -6.198 1.00 95.75 101 TYR A O 1
ATOM 803 N N . ALA A 1 102 ? -14.674 0.494 -5.184 1.00 95.75 102 ALA A N 1
ATOM 804 C CA . ALA A 1 102 ? -15.233 1.050 -6.416 1.00 95.75 102 ALA A CA 1
ATOM 805 C C . ALA A 1 102 ? -14.145 1.462 -7.425 1.00 95.75 102 ALA A C 1
ATOM 807 O O . ALA A 1 102 ? -14.298 1.232 -8.627 1.00 95.75 102 ALA A O 1
ATOM 808 N N . PHE A 1 103 ? -13.028 2.022 -6.951 1.00 95.88 103 PHE A N 1
ATOM 809 C CA . PHE A 1 103 ? -11.856 2.279 -7.788 1.00 95.88 103 PHE A CA 1
ATOM 810 C C . PHE A 1 103 ? -11.288 0.978 -8.367 1.00 95.88 103 PHE A C 1
ATOM 812 O O . PHE A 1 103 ? -11.127 0.868 -9.582 1.00 95.88 103 PHE A O 1
ATOM 819 N N . ALA A 1 104 ? -11.049 -0.027 -7.519 1.00 96.12 104 ALA A N 1
ATOM 820 C CA . ALA A 1 104 ? -10.469 -1.303 -7.929 1.00 96.12 104 ALA A CA 1
ATOM 821 C C . ALA A 1 104 ? -11.334 -2.042 -8.967 1.00 96.12 104 ALA A C 1
ATOM 823 O O . ALA A 1 104 ? -10.799 -2.645 -9.897 1.00 96.12 104 ALA A O 1
ATOM 824 N N . LEU A 1 105 ? -12.667 -1.951 -8.872 1.00 95.62 105 LEU A N 1
ATOM 825 C CA . LEU A 1 105 ? -13.593 -2.493 -9.877 1.00 95.62 105 LEU A CA 1
ATOM 826 C C . LEU A 1 105 ? -13.360 -1.931 -11.282 1.00 95.62 105 LEU A C 1
ATOM 828 O O . LEU A 1 105 ? -13.486 -2.662 -12.262 1.00 95.62 105 LEU A O 1
ATOM 832 N N . ASN A 1 106 ? -12.999 -0.653 -11.372 1.00 94.94 106 ASN A N 1
ATOM 833 C CA . ASN A 1 106 ? -12.750 0.037 -12.635 1.00 94.94 106 ASN A CA 1
ATOM 834 C C . ASN A 1 106 ? -11.268 0.023 -13.032 1.00 94.94 106 ASN A C 1
ATOM 836 O O . ASN A 1 106 ? -10.908 0.567 -14.075 1.00 94.94 106 ASN A O 1
ATOM 840 N N . PHE A 1 107 ? -10.402 -0.588 -12.220 1.00 96.31 107 PHE A N 1
ATOM 841 C CA . PHE A 1 107 ? -8.978 -0.649 -12.497 1.00 96.31 107 PHE A CA 1
ATOM 842 C C . PHE A 1 107 ? -8.683 -1.755 -13.525 1.00 96.31 107 PHE A C 1
ATOM 844 O O . PHE A 1 107 ? -8.938 -2.936 -13.255 1.00 96.31 107 PHE A O 1
ATOM 851 N N . PRO A 1 108 ? -8.161 -1.415 -14.717 1.00 95.19 108 PRO A N 1
ATOM 852 C CA . PRO A 1 108 ? -7.937 -2.394 -15.768 1.00 95.19 108 PRO A CA 1
ATOM 853 C C . PRO A 1 108 ? -6.736 -3.284 -15.443 1.00 95.19 108 PRO A C 1
ATOM 855 O O . PRO A 1 108 ? -5.700 -2.828 -14.956 1.00 95.19 108 PRO A O 1
ATOM 858 N N . ARG A 1 109 ? -6.835 -4.567 -15.799 1.00 96.00 109 ARG A N 1
ATOM 859 C CA . ARG A 1 109 ? -5.674 -5.462 -15.804 1.00 96.00 109 ARG A CA 1
ATOM 860 C C . ARG A 1 109 ? -4.764 -5.070 -16.966 1.00 96.00 109 ARG A C 1
ATOM 862 O O . ARG A 1 109 ? -5.204 -5.069 -18.112 1.00 96.00 109 ARG A O 1
ATOM 869 N N . HIS A 1 110 ? -3.508 -4.758 -16.680 1.00 95.88 110 HIS A N 1
ATOM 870 C CA . HIS A 1 110 ? -2.525 -4.366 -17.688 1.00 95.88 110 HIS A CA 1
ATOM 871 C C . HIS A 1 110 ? -1.106 -4.706 -17.224 1.00 95.88 110 HIS A C 1
ATOM 873 O O . HIS A 1 110 ? -0.888 -5.052 -16.065 1.00 95.88 110 HIS A O 1
ATOM 879 N N . LYS A 1 111 ? -0.153 -4.633 -18.155 1.00 94.62 111 LYS A N 1
ATOM 880 C CA . LYS A 1 111 ? 1.281 -4.792 -17.898 1.00 94.62 111 LYS A CA 1
ATOM 881 C C . LYS A 1 111 ? 2.029 -3.599 -18.463 1.00 94.62 111 LYS A C 1
ATOM 883 O O . LYS A 1 111 ? 1.650 -3.105 -19.531 1.00 94.62 111 LYS A O 1
ATOM 888 N N . ILE A 1 112 ? 3.108 -3.175 -17.817 1.00 91.12 112 ILE A N 1
ATOM 889 C CA . ILE A 1 112 ? 3.880 -2.016 -18.283 1.00 91.12 112 ILE A CA 1
ATOM 890 C C . ILE A 1 112 ? 4.501 -2.255 -19.662 1.00 91.12 112 ILE A C 1
ATOM 892 O O . ILE A 1 112 ? 4.545 -1.353 -20.492 1.00 91.12 112 ILE A O 1
ATOM 896 N N . ALA A 1 113 ? 4.902 -3.494 -19.957 1.00 88.12 113 ALA A N 1
ATOM 897 C CA . ALA A 1 113 ? 5.469 -3.867 -21.251 1.00 88.12 113 ALA A CA 1
ATOM 898 C C . ALA A 1 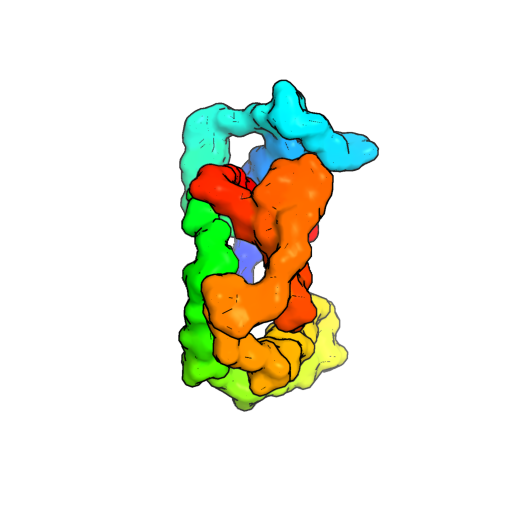113 ? 4.470 -3.759 -22.420 1.00 88.12 113 ALA A C 1
ATOM 900 O O . ALA A 1 113 ? 4.890 -3.612 -23.563 1.00 88.12 113 ALA A O 1
ATOM 901 N N . LEU A 1 114 ? 3.165 -3.847 -22.138 1.00 88.62 114 LEU A N 1
ATOM 902 C CA . LEU A 1 114 ? 2.090 -3.818 -23.140 1.00 88.62 114 LEU A CA 1
ATOM 903 C C . LEU A 1 114 ? 1.391 -2.458 -23.228 1.00 88.62 114 LEU A C 1
ATOM 905 O O . LEU A 1 114 ? 0.562 -2.247 -24.110 1.00 88.62 114 LEU A O 1
ATOM 909 N N . THR A 1 115 ? 1.696 -1.556 -22.301 1.00 84.19 115 THR A N 1
ATOM 910 C CA . THR A 1 115 ? 1.096 -0.226 -22.240 1.00 84.19 115 THR A CA 1
ATOM 911 C C . THR A 1 115 ? 2.056 0.767 -22.878 1.00 84.19 115 THR A C 1
ATOM 913 O O . THR A 1 115 ? 3.275 0.624 -22.755 1.00 84.19 115 THR A O 1
ATOM 916 N N . SER A 1 116 ? 1.530 1.795 -23.547 1.00 82.75 116 SER A N 1
ATOM 917 C CA . SER A 1 116 ? 2.365 2.944 -23.879 1.00 82.75 116 SER A CA 1
ATOM 918 C C . SER A 1 116 ? 2.944 3.524 -22.583 1.00 82.75 116 SER A C 1
ATOM 920 O O . SER A 1 116 ? 2.283 3.597 -21.542 1.00 82.75 116 SER A O 1
ATOM 922 N N . SER A 1 117 ? 4.232 3.838 -22.614 1.00 83.75 117 SER A N 1
ATOM 923 C CA . SER A 1 117 ? 4.927 4.384 -21.457 1.00 83.75 117 SER A CA 1
ATOM 924 C C . SER A 1 117 ? 5.945 5.399 -21.930 1.00 83.75 117 SER A C 1
ATOM 926 O O . SER A 1 117 ? 6.763 5.079 -22.797 1.00 83.75 117 SER A O 1
ATOM 928 N N . ALA A 1 118 ? 5.935 6.585 -21.336 1.00 85.94 118 ALA A N 1
ATOM 929 C CA . ALA A 1 118 ? 6.986 7.566 -21.546 1.00 85.94 118 ALA A CA 1
ATOM 930 C C . ALA A 1 118 ? 8.110 7.355 -20.526 1.00 85.94 118 ALA A C 1
ATOM 932 O O . ALA A 1 118 ? 7.855 7.215 -19.327 1.00 85.94 118 ALA A O 1
ATOM 933 N N . THR A 1 119 ? 9.359 7.377 -20.987 1.00 90.44 119 THR A N 1
ATOM 934 C CA . THR A 1 119 ? 10.505 7.530 -20.087 1.00 90.44 119 THR A CA 1
ATOM 935 C C . THR A 1 119 ? 10.592 8.992 -19.674 1.00 90.44 119 THR A C 1
ATOM 937 O O . THR A 1 119 ? 10.712 9.879 -20.521 1.00 90.44 119 THR A O 1
ATOM 940 N N . VAL A 1 120 ? 10.497 9.256 -18.376 1.00 90.00 120 VAL A N 1
ATOM 941 C CA . VAL A 1 120 ? 10.606 10.613 -17.825 1.00 90.00 120 VAL A CA 1
ATOM 942 C C . VAL A 1 120 ? 12.076 10.980 -17.559 1.00 90.00 120 VAL A C 1
ATOM 944 O O . VAL A 1 120 ? 12.922 10.086 -17.544 1.00 90.00 120 VAL A O 1
ATOM 947 N N . PRO A 1 121 ? 12.426 12.263 -17.321 1.00 91.06 121 PRO A N 1
ATOM 948 C CA . PRO A 1 121 ? 13.822 12.683 -17.128 1.00 91.06 121 PRO A CA 1
ATOM 949 C C . PRO A 1 121 ? 14.579 11.966 -16.001 1.00 91.06 121 PRO A C 1
ATOM 951 O O . PRO A 1 121 ? 15.804 11.923 -16.028 1.00 91.06 121 PRO A O 1
ATOM 954 N N . SER A 1 122 ? 13.873 11.384 -15.026 1.00 85.31 122 SER A N 1
ATOM 955 C CA . SER A 1 122 ? 14.475 10.553 -13.975 1.00 85.31 122 SER A CA 1
ATOM 956 C C . SER A 1 122 ? 14.918 9.162 -14.453 1.00 85.31 122 SER A C 1
ATOM 958 O O . SER A 1 122 ? 15.457 8.398 -13.661 1.00 85.31 122 SER A O 1
ATOM 960 N N . GLY A 1 123 ? 14.660 8.805 -15.715 1.00 87.69 123 GLY A N 1
ATOM 961 C CA . GLY A 1 123 ? 14.913 7.479 -16.281 1.00 87.69 123 GLY A CA 1
ATOM 962 C C . GLY A 1 123 ? 13.808 6.455 -16.004 1.00 87.69 123 GLY A C 1
ATOM 963 O O . GLY A 1 123 ? 13.826 5.376 -16.587 1.00 87.69 123 GLY A O 1
ATOM 964 N N . ALA A 1 124 ? 12.820 6.779 -15.164 1.00 89.62 124 ALA A N 1
ATOM 965 C CA . ALA A 1 124 ? 11.694 5.889 -14.895 1.00 89.62 124 ALA A CA 1
ATOM 966 C C . ALA A 1 124 ? 10.718 5.827 -16.082 1.00 89.62 124 ALA A C 1
ATOM 968 O O . ALA A 1 124 ? 10.465 6.829 -16.757 1.00 89.62 124 ALA A O 1
ATOM 969 N N . ARG A 1 125 ? 10.112 4.660 -16.300 1.00 91.56 125 ARG A N 1
ATOM 970 C CA . ARG A 1 125 ? 8.990 4.475 -17.224 1.00 91.56 125 ARG A CA 1
ATOM 971 C C . ARG A 1 125 ? 7.690 4.793 -16.502 1.00 91.56 125 ARG A C 1
ATOM 973 O O . ARG A 1 125 ? 7.341 4.128 -15.531 1.00 91.56 125 ARG A O 1
ATOM 980 N N . ARG A 1 126 ? 6.957 5.794 -16.981 1.00 93.44 126 ARG A N 1
ATOM 981 C CA . ARG A 1 126 ? 5.614 6.113 -16.489 1.00 93.44 126 ARG A CA 1
ATOM 982 C C . ARG A 1 126 ? 4.583 5.327 -17.292 1.00 93.44 126 ARG A C 1
ATOM 984 O O . ARG A 1 126 ? 4.539 5.459 -18.511 1.00 93.44 126 ARG A O 1
ATOM 991 N N . CYS A 1 127 ? 3.745 4.546 -16.622 1.00 93.75 127 CYS A N 1
ATOM 992 C CA . CYS A 1 127 ? 2.623 3.855 -17.250 1.00 93.75 127 CYS A CA 1
ATOM 993 C C . CYS A 1 127 ? 1.516 4.852 -17.627 1.00 93.75 127 CYS A C 1
ATOM 995 O O . CYS A 1 127 ? 1.006 5.558 -16.755 1.00 93.75 127 CYS A O 1
ATOM 997 N N . ASP A 1 128 ? 1.100 4.888 -18.894 1.00 93.44 128 ASP A N 1
ATOM 998 C CA . ASP A 1 128 ? 0.028 5.795 -19.334 1.00 93.44 128 ASP A CA 1
ATOM 999 C C . ASP A 1 128 ? -1.362 5.356 -18.845 1.00 93.44 128 ASP A C 1
ATOM 1001 O O . ASP A 1 128 ? -2.280 6.170 -18.775 1.00 93.44 128 ASP A O 1
ATOM 1005 N N . CYS A 1 129 ? -1.524 4.082 -18.470 1.00 93.75 129 CYS A N 1
ATOM 1006 C CA . CYS A 1 129 ? -2.794 3.546 -17.982 1.00 93.75 129 CYS A CA 1
ATOM 1007 C C . CYS A 1 129 ? -3.071 3.918 -16.518 1.00 93.75 129 CYS A C 1
ATOM 1009 O O . CYS A 1 129 ? -4.187 4.313 -16.187 1.00 93.75 129 CYS A O 1
ATOM 1011 N N . CYS A 1 130 ? -2.087 3.758 -15.629 1.00 93.56 130 CYS A N 1
ATOM 1012 C CA . CYS A 1 130 ? -2.279 3.946 -14.185 1.00 93.56 130 CYS A CA 1
ATOM 1013 C C . CYS A 1 130 ? -1.396 5.038 -13.567 1.00 93.56 130 CYS A C 1
ATOM 1015 O O . CYS A 1 130 ? -1.578 5.389 -12.405 1.00 93.56 130 CYS A O 1
ATOM 1017 N N . GLY A 1 131 ? -0.439 5.586 -14.318 1.00 92.31 131 GLY A N 1
ATOM 1018 C CA . GLY A 1 131 ? 0.478 6.618 -13.838 1.00 92.31 131 GLY A CA 1
ATOM 1019 C C . GLY A 1 131 ? 1.618 6.114 -12.952 1.00 92.31 131 GLY A C 1
ATOM 1020 O O . GLY A 1 131 ? 2.400 6.941 -12.490 1.00 92.31 131 GLY A O 1
ATOM 1021 N N . PHE A 1 132 ? 1.738 4.804 -12.718 1.00 91.12 132 PHE A N 1
ATOM 1022 C CA . PHE A 1 132 ? 2.817 4.222 -11.918 1.00 91.12 132 PHE A CA 1
ATOM 1023 C C . PHE A 1 132 ? 4.177 4.398 -12.611 1.00 91.12 132 PHE A C 1
ATOM 1025 O O . PHE A 1 132 ? 4.279 4.276 -13.834 1.00 91.12 132 PHE A O 1
ATOM 1032 N N . TYR A 1 133 ? 5.214 4.679 -11.822 1.00 89.88 133 TYR A N 1
ATOM 1033 C CA . TYR A 1 133 ? 6.583 4.875 -12.293 1.00 89.88 133 TYR A CA 1
ATOM 1034 C C . TYR A 1 133 ? 7.425 3.647 -11.966 1.00 89.88 133 TYR A C 1
ATOM 1036 O O . TYR A 1 133 ? 7.630 3.332 -10.799 1.00 89.88 133 TYR A O 1
ATOM 1044 N N . GLU A 1 134 ? 7.938 2.980 -12.992 1.00 89.06 134 GLU A N 1
ATOM 1045 C CA . GLU A 1 134 ? 8.861 1.861 -12.840 1.00 89.06 134 GLU A CA 1
ATOM 1046 C C . GLU A 1 134 ? 10.291 2.305 -13.155 1.00 89.06 134 GLU A C 1
ATOM 1048 O O . GLU A 1 134 ? 10.566 2.842 -14.230 1.00 89.06 134 GLU A O 1
ATOM 1053 N N . SER A 1 135 ? 11.206 2.087 -12.214 1.00 85.75 135 SER A N 1
ATOM 1054 C CA . SER A 1 135 ? 12.646 2.233 -12.425 1.00 85.75 135 SER A CA 1
ATOM 1055 C C . SER A 1 135 ? 13.285 0.873 -12.703 1.00 85.75 135 SER A C 1
ATOM 1057 O O . SER A 1 135 ? 12.824 -0.146 -12.198 1.00 85.75 135 SER A O 1
ATOM 1059 N N . GLU A 1 136 ? 14.387 0.855 -13.462 1.00 74.62 136 GLU A N 1
ATOM 1060 C CA . GLU A 1 136 ? 15.143 -0.380 -13.751 1.00 74.62 136 GLU A CA 1
ATOM 1061 C C . GLU A 1 136 ? 15.621 -1.094 -12.479 1.00 74.62 136 GLU A C 1
ATOM 1063 O O . GLU A 1 136 ? 15.692 -2.319 -12.436 1.00 74.62 136 GLU A O 1
ATOM 1068 N N . ASN A 1 137 ? 15.917 -0.323 -11.432 1.00 76.69 137 ASN A N 1
ATOM 1069 C CA . ASN A 1 137 ? 16.186 -0.834 -10.099 1.00 76.69 137 ASN A CA 1
ATOM 1070 C C . ASN A 1 137 ? 15.093 -0.307 -9.156 1.00 76.69 137 ASN A C 1
ATOM 1072 O O . ASN A 1 137 ? 15.155 0.870 -8.773 1.00 76.69 137 ASN A O 1
ATOM 1076 N N . PRO A 1 138 ? 14.043 -1.092 -8.855 1.00 71.19 138 PRO A N 1
ATOM 1077 C CA . PRO A 1 138 ? 12.972 -0.642 -7.980 1.00 71.19 138 PRO A CA 1
ATOM 1078 C C . PRO A 1 138 ? 13.539 -0.416 -6.580 1.00 71.19 138 PRO A C 1
ATOM 1080 O O . PRO A 1 138 ? 13.997 -1.344 -5.911 1.00 71.19 138 PRO A O 1
ATOM 1083 N N . ALA A 1 139 ? 13.528 0.845 -6.148 1.00 75.25 139 ALA A N 1
ATOM 1084 C CA . ALA A 1 139 ? 13.906 1.185 -4.790 1.00 75.25 139 ALA A CA 1
ATOM 1085 C C . ALA A 1 139 ? 12.955 0.497 -3.804 1.00 75.25 139 ALA A C 1
ATOM 1087 O O . ALA A 1 139 ? 11.768 0.303 -4.069 1.00 75.25 139 ALA A O 1
ATOM 1088 N N . GLN A 1 140 ? 13.499 0.141 -2.650 1.00 87.12 140 GLN A N 1
ATOM 1089 C CA . GLN A 1 140 ? 12.717 -0.321 -1.518 1.00 87.12 140 GLN A CA 1
ATOM 1090 C C . GLN A 1 140 ? 11.768 0.805 -1.082 1.00 87.12 140 GLN A C 1
ATOM 1092 O O . GLN A 1 140 ? 12.215 1.889 -0.709 1.00 87.12 140 GLN A O 1
ATOM 1097 N N . ILE A 1 141 ? 10.462 0.557 -1.172 1.00 87.38 141 ILE A N 1
ATOM 1098 C CA . ILE A 1 141 ? 9.425 1.495 -0.754 1.00 87.38 141 ILE A CA 1
ATOM 1099 C C . ILE A 1 141 ? 9.236 1.320 0.747 1.00 87.38 141 ILE A C 1
ATOM 1101 O O . ILE A 1 141 ? 8.793 0.267 1.208 1.00 87.38 141 ILE A O 1
ATOM 1105 N N . ASP A 1 142 ? 9.571 2.361 1.501 1.00 91.06 142 ASP A N 1
ATOM 1106 C CA . ASP A 1 142 ? 9.293 2.430 2.928 1.00 91.06 142 ASP A CA 1
ATOM 1107 C C . ASP A 1 142 ? 7.792 2.659 3.148 1.00 91.06 142 ASP A C 1
ATOM 1109 O O . ASP A 1 142 ? 7.279 3.749 2.903 1.00 91.06 142 ASP A O 1
ATOM 1113 N N . LEU A 1 143 ? 7.079 1.619 3.587 1.00 91.50 143 LEU A N 1
ATOM 1114 C CA . LEU A 1 143 ? 5.632 1.676 3.809 1.00 91.50 143 LEU A CA 1
ATOM 1115 C C . LEU A 1 143 ? 5.250 2.515 5.033 1.00 91.50 143 LEU A C 1
ATOM 1117 O O . LEU A 1 143 ? 4.111 2.962 5.134 1.00 91.50 143 LEU A O 1
ATOM 1121 N N . ASN A 1 144 ? 6.195 2.777 5.938 1.00 93.50 144 ASN A N 1
ATOM 1122 C CA . ASN A 1 144 ? 5.927 3.483 7.190 1.00 93.50 144 ASN A CA 1
ATOM 1123 C C . ASN A 1 144 ? 5.431 4.912 6.963 1.00 93.50 144 ASN A C 1
ATOM 1125 O O . ASN A 1 144 ? 4.703 5.448 7.790 1.00 93.50 144 ASN A O 1
ATOM 1129 N N . VAL A 1 145 ? 5.773 5.522 5.823 1.00 90.56 145 VAL A N 1
ATOM 1130 C CA . VAL A 1 145 ? 5.325 6.874 5.448 1.00 90.56 145 VAL A CA 1
ATOM 1131 C C . VAL A 1 145 ? 3.807 6.984 5.256 1.00 90.56 145 VAL A C 1
ATOM 1133 O O . VAL A 1 145 ? 3.293 8.096 5.165 1.00 90.56 145 VAL A O 1
ATOM 1136 N N . PHE A 1 146 ? 3.084 5.864 5.190 1.00 87.75 146 PHE A N 1
ATOM 1137 C CA . PHE A 1 146 ? 1.630 5.836 5.031 1.00 87.75 146 PHE A CA 1
ATOM 1138 C C . PHE A 1 146 ? 0.861 5.718 6.358 1.00 87.75 146 PHE A C 1
ATOM 1140 O O . PHE A 1 146 ? -0.365 5.779 6.345 1.00 87.75 146 PHE A O 1
ATOM 1147 N N . GLU A 1 147 ? 1.552 5.603 7.496 1.00 87.69 147 GLU A N 1
ATOM 1148 C CA . GLU A 1 147 ? 0.955 5.239 8.794 1.00 87.69 147 GLU A CA 1
ATOM 1149 C C . GLU A 1 147 ? 0.678 6.442 9.732 1.00 87.69 147 GLU A C 1
ATOM 1151 O O . GLU A 1 147 ? 0.773 6.319 10.956 1.00 87.69 147 GLU A O 1
ATOM 1156 N N . PHE A 1 148 ? 0.350 7.621 9.181 1.00 82.81 148 PHE A N 1
ATOM 1157 C CA . PHE A 1 148 ? 0.181 8.892 9.923 1.00 82.81 148 PHE A CA 1
ATOM 1158 C C . PHE A 1 148 ? -1.266 9.385 10.024 1.00 82.81 148 PHE A C 1
ATOM 1160 O O . PHE A 1 148 ? -2.016 9.271 9.028 1.00 82.81 148 PHE A O 1
#

Foldseek 3Di:
DVVVVVVPPPLPPPVLLVCQLCVQAHDPHGDDPVRGDGDPVSQVVNVVSVLFDFFDQAFPLNVLVVLLVVLVVDDLVQLVVLCVVCVVPVPPVSNVSNVSSVVSVPQDNDDQVGADWDQDPVRWTQGPRPRDTGDPDRDGHGPSVVND

Secondary structure (DSSP, 8-state):
-GGGSTTTT-----HHHHHHHHHHHBSSSBPPGGG----HHHHHHHHHTTS----B---HHHHHHHHHHHHHH--HHHHHHHHHHHHHH--GGGSHHHHHHHHHHTPPP--GGGS-EEEPTTSPEEETTT--EE-SS---B-GGGG--

Sequence (148 aa):
MQTMLEAVGLVMHDKRARDILLGAFWKDGWKRDSERSVSADDFAYAKDKRYMFDPVALSHDDAVARLIDERERADLAAASNAFLASLSNRRLDLRSALGSYAFALNFPRHKIALTSSATVPSGARRCDCCGFYESENPAQIDLNVFEF

Radius of gyration: 19.04 Å; chains: 1; bounding box: 43×31×53 Å